Protein AF-A0A1T0ARJ2-F1 (afdb_monomer_lite)

Organism: NCBI:txid123822

Structure (mmCIF, N/CA/C/O backbone):
data_AF-A0A1T0ARJ2-F1
#
_entry.id   AF-A0A1T0ARJ2-F1
#
loop_
_atom_site.group_PDB
_atom_site.id
_atom_site.type_symbol
_atom_site.label_atom_id
_atom_site.label_alt_id
_atom_site.label_comp_id
_atom_site.label_asym_id
_atom_site.label_entity_id
_atom_site.label_seq_id
_atom_site.pdbx_PDB_ins_code
_atom_site.Cartn_x
_atom_site.Cartn_y
_atom_site.Cartn_z
_atom_site.occupancy
_atom_site.B_iso_or_equiv
_atom_site.auth_seq_id
_atom_site.auth_comp_id
_atom_site.auth_asym_id
_atom_site.auth_atom_id
_atom_site.pdbx_PDB_model_num
ATOM 1 N N . MET A 1 1 ? -7.371 -14.165 6.120 1.00 88.38 1 MET A N 1
ATOM 2 C CA . MET A 1 1 ? -6.245 -13.367 6.643 1.00 88.38 1 MET A CA 1
ATOM 3 C C . MET A 1 1 ? -6.712 -12.454 7.774 1.00 88.38 1 MET A C 1
ATOM 5 O O . MET A 1 1 ? -7.753 -11.826 7.640 1.00 88.38 1 MET A O 1
ATOM 9 N N . ASN A 1 2 ? -5.953 -12.358 8.868 1.00 93.06 2 ASN A N 1
ATOM 10 C CA . ASN A 1 2 ? -6.195 -11.355 9.908 1.00 93.06 2 ASN A CA 1
ATOM 11 C C . ASN A 1 2 ? -4.862 -10.701 10.294 1.00 93.06 2 ASN A C 1
ATOM 13 O O . ASN A 1 2 ? -3.964 -11.398 10.762 1.00 93.06 2 ASN A O 1
ATOM 17 N N . ILE A 1 3 ? -4.723 -9.401 10.040 1.00 95.25 3 ILE A N 1
ATOM 18 C CA . ILE A 1 3 ? -3.512 -8.618 10.325 1.00 95.25 3 ILE A CA 1
ATOM 19 C C . ILE A 1 3 ? -3.897 -7.465 11.249 1.00 95.25 3 ILE A C 1
ATOM 21 O O . ILE A 1 3 ? -4.894 -6.790 10.995 1.00 95.25 3 ILE A O 1
ATOM 25 N N . ASN A 1 4 ? -3.102 -7.239 12.297 1.00 97.62 4 ASN A N 1
ATOM 26 C CA . ASN A 1 4 ? -3.228 -6.084 13.180 1.00 97.62 4 ASN A CA 1
ATOM 27 C C . ASN A 1 4 ? -1.861 -5.409 13.353 1.00 97.62 4 ASN A C 1
ATOM 29 O O . ASN A 1 4 ? -0.914 -6.038 13.828 1.00 97.62 4 ASN A O 1
ATOM 33 N N . VAL A 1 5 ? -1.775 -4.140 12.961 1.00 98.06 5 VAL A N 1
ATOM 34 C CA . VAL A 1 5 ? -0.593 -3.291 13.112 1.00 98.06 5 VAL A CA 1
ATOM 35 C C . VAL A 1 5 ? -0.970 -2.068 13.945 1.00 98.06 5 VAL A C 1
ATOM 37 O O . VAL A 1 5 ? -1.820 -1.278 13.561 1.00 98.06 5 VAL A O 1
ATOM 40 N N . GLN A 1 6 ? -0.315 -1.860 15.087 1.00 97.50 6 GLN A N 1
ATOM 41 C CA . GLN A 1 6 ? -0.663 -0.727 15.956 1.00 97.50 6 GLN A CA 1
ATOM 42 C C . GLN A 1 6 ? -0.311 0.640 15.353 1.00 97.50 6 GLN A C 1
ATOM 44 O O . GLN A 1 6 ? -0.950 1.632 15.682 1.00 97.50 6 GLN A O 1
ATOM 49 N N . GLY A 1 7 ? 0.725 0.703 14.515 1.00 97.38 7 GLY A N 1
ATOM 50 C CA . GLY A 1 7 ? 1.245 1.942 13.935 1.00 97.38 7 GLY A CA 1
ATOM 51 C C . GLY A 1 7 ? 0.866 2.136 12.468 1.00 97.38 7 GLY A C 1
ATOM 52 O O . GLY A 1 7 ? -0.180 1.691 12.006 1.00 97.38 7 GLY A O 1
ATOM 53 N N . ASN A 1 8 ? 1.736 2.807 11.717 1.00 98.06 8 ASN A N 1
ATOM 54 C CA . ASN A 1 8 ? 1.567 2.971 10.277 1.00 98.06 8 ASN A CA 1
ATOM 55 C C . ASN A 1 8 ?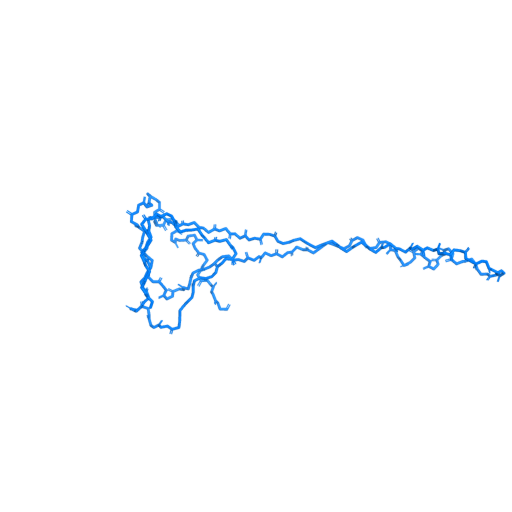 2.015 1.713 9.521 1.00 98.06 8 ASN A C 1
ATOM 57 O O . ASN A 1 8 ? 3.129 1.231 9.733 1.00 98.06 8 ASN A O 1
ATOM 61 N N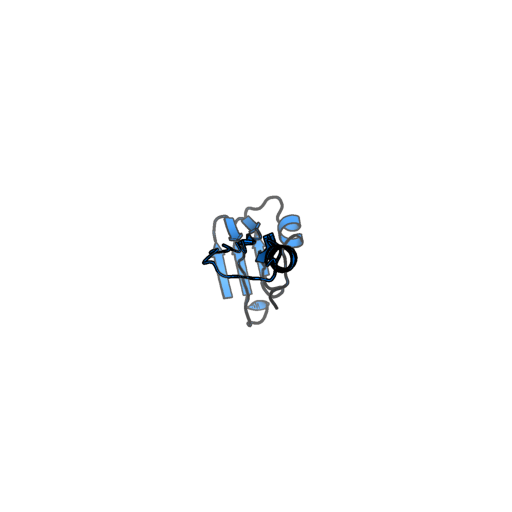 . THR A 1 9 ? 1.194 1.249 8.583 1.00 98.31 9 THR A N 1
ATOM 62 C CA . THR A 1 9 ? 1.641 0.323 7.540 1.00 98.31 9 THR A CA 1
ATOM 63 C C . THR A 1 9 ? 2.022 1.126 6.301 1.00 98.31 9 THR A C 1
ATOM 65 O O . THR A 1 9 ? 1.211 1.888 5.777 1.00 98.31 9 THR A O 1
ATOM 68 N N . HIS A 1 10 ? 3.252 0.956 5.818 1.00 98.19 10 HIS A N 1
ATOM 69 C CA . HIS A 1 10 ? 3.728 1.578 4.584 1.00 98.19 10 HIS A CA 1
ATOM 70 C C . HIS A 1 10 ? 3.950 0.512 3.510 1.00 98.19 10 HIS A C 1
ATOM 72 O O . HIS A 1 10 ? 4.699 -0.438 3.738 1.00 98.19 10 HIS A O 1
ATOM 78 N N . LEU A 1 11 ? 3.303 0.665 2.356 1.00 98.00 11 LEU A N 1
ATOM 79 C CA . LEU A 1 11 ? 3.510 -0.185 1.186 1.00 98.00 11 LEU A CA 1
ATOM 80 C C . LEU A 1 11 ? 4.293 0.597 0.136 1.00 98.00 11 LEU A C 1
ATOM 82 O O . LEU A 1 11 ? 3.824 1.635 -0.323 1.00 98.00 11 LEU A O 1
ATOM 86 N N . GLU A 1 12 ? 5.464 0.095 -0.247 1.00 97.94 12 GLU A N 1
ATOM 87 C CA . GLU A 1 12 ? 6.298 0.682 -1.297 1.00 97.94 12 GLU A CA 1
ATOM 88 C C . GLU A 1 12 ? 6.541 -0.358 -2.397 1.00 97.94 12 GLU A C 1
ATOM 90 O O . GLU A 1 12 ? 7.180 -1.380 -2.157 1.00 97.94 12 GLU A O 1
ATOM 95 N N . GLY A 1 13 ? 5.954 -0.140 -3.579 1.00 96.88 13 GLY A N 1
ATOM 96 C CA . GLY A 1 13 ? 5.877 -1.130 -4.661 1.00 96.88 13 GLY A CA 1
ATOM 97 C C . GLY A 1 13 ? 5.315 -2.498 -4.240 1.00 96.88 13 GLY A C 1
ATOM 98 O O . GLY A 1 13 ? 5.701 -3.513 -4.817 1.00 96.88 13 GLY A O 1
ATOM 99 N N . ALA A 1 14 ? 4.471 -2.546 -3.202 1.00 97.38 14 ALA A N 1
ATOM 100 C CA . ALA A 1 14 ? 4.068 -3.783 -2.533 1.00 97.38 14 ALA A CA 1
ATOM 101 C C . ALA A 1 14 ? 2.562 -4.052 -2.637 1.00 97.38 14 ALA A C 1
ATOM 103 O O . ALA A 1 14 ? 1.740 -3.134 -2.618 1.00 97.38 14 ALA A O 1
ATOM 104 N N . ILE A 1 15 ? 2.199 -5.337 -2.689 1.00 97.31 15 ILE A N 1
ATOM 105 C CA . ILE A 1 15 ? 0.811 -5.787 -2.835 1.00 97.31 15 ILE A CA 1
ATOM 106 C C . ILE A 1 15 ? 0.373 -6.605 -1.618 1.00 97.31 15 ILE A C 1
ATOM 108 O O . ILE A 1 15 ? 1.038 -7.568 -1.236 1.00 97.31 15 ILE A O 1
ATOM 112 N N . ILE A 1 16 ? -0.792 -6.273 -1.054 1.00 96.56 16 ILE A N 1
ATOM 113 C CA . ILE A 1 16 ? -1.521 -7.144 -0.119 1.00 96.56 16 ILE A CA 1
ATOM 114 C C . ILE A 1 16 ? -2.711 -7.753 -0.860 1.00 96.56 16 ILE A C 1
ATOM 116 O O . ILE A 1 16 ? -3.657 -7.051 -1.212 1.00 96.56 16 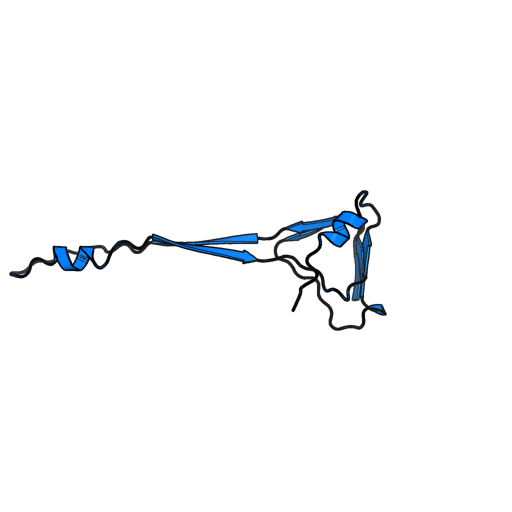ILE A O 1
ATOM 120 N N . ALA A 1 17 ? -2.699 -9.070 -1.052 1.00 95.69 17 ALA A N 1
ATOM 121 C CA . ALA A 1 17 ? -3.785 -9.798 -1.699 1.00 95.69 17 ALA A CA 1
ATOM 122 C C . ALA A 1 17 ? -4.151 -11.067 -0.923 1.00 95.69 17 ALA A C 1
ATOM 124 O O . ALA A 1 17 ? -3.332 -11.660 -0.217 1.00 95.69 17 ALA A O 1
ATOM 125 N N . SER A 1 18 ? -5.402 -11.501 -1.062 1.00 95.12 18 SER A N 1
ATOM 126 C CA . SER A 1 18 ? -5.871 -12.773 -0.518 1.00 95.12 18 SER A CA 1
ATOM 127 C C . SER A 1 18 ? -6.892 -13.411 -1.434 1.00 95.12 18 SER A C 1
ATOM 129 O O . SER A 1 18 ? -7.742 -12.718 -1.982 1.00 95.12 18 SER A O 1
ATOM 131 N N . GLN A 1 19 ? -6.853 -14.736 -1.539 1.00 94.56 19 GLN A N 1
ATOM 132 C CA . GLN A 1 19 ? -7.848 -15.511 -2.285 1.00 94.56 19 GLN A CA 1
ATOM 133 C C . GLN A 1 19 ? -9.055 -15.920 -1.427 1.00 94.56 19 GLN A C 1
ATOM 135 O O . GLN A 1 19 ? -10.014 -16.471 -1.952 1.00 94.56 19 GLN A O 1
ATOM 140 N N . ALA A 1 20 ? -9.020 -15.678 -0.111 1.00 95.06 20 ALA A N 1
ATOM 141 C CA . ALA A 1 20 ? -10.156 -15.962 0.761 1.00 95.06 20 ALA A CA 1
ATOM 142 C C . ALA A 1 20 ? -11.317 -14.981 0.517 1.00 95.06 20 ALA A C 1
ATOM 144 O O . ALA A 1 20 ? -11.104 -13.853 0.065 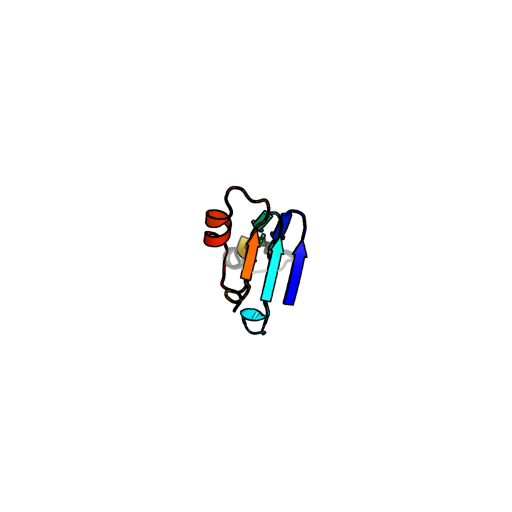1.00 95.06 20 ALA A O 1
ATOM 145 N N . GLU A 1 21 ? -12.528 -15.392 0.891 1.00 93.94 21 GLU A N 1
ATOM 146 C CA . GLU A 1 21 ? -13.717 -14.533 0.893 1.00 93.94 21 GLU A CA 1
ATOM 147 C C . GLU A 1 21 ? -13.520 -13.286 1.767 1.00 93.94 21 GLU A C 1
ATOM 149 O O . GLU A 1 21 ? -12.837 -13.338 2.796 1.00 93.94 21 GLU A O 1
ATOM 154 N N . SER A 1 22 ? -14.159 -12.168 1.401 1.00 92.50 22 SER A N 1
ATOM 155 C CA . SER A 1 22 ? -13.953 -10.865 2.059 1.00 92.50 22 SER A CA 1
ATOM 156 C C . SER A 1 22 ? -14.178 -10.907 3.574 1.00 92.50 22 SER A C 1
ATOM 158 O O . SER A 1 22 ? -13.422 -10.305 4.334 1.00 92.50 22 SER A O 1
ATOM 160 N N . GLN A 1 23 ? -15.163 -11.684 4.038 1.00 93.50 23 GLN A N 1
ATOM 161 C CA . GLN A 1 23 ? -15.467 -11.864 5.466 1.00 93.50 23 GLN A CA 1
ATOM 162 C C . GLN A 1 23 ? -14.300 -12.447 6.284 1.00 93.50 23 GLN A C 1
ATOM 164 O O . GLN A 1 23 ? -14.268 -12.322 7.506 1.00 93.50 23 GLN A O 1
ATOM 169 N N . HIS A 1 24 ? -13.334 -13.080 5.618 1.00 95.31 24 HIS A N 1
ATOM 170 C CA . HIS A 1 24 ? -12.150 -13.660 6.238 1.00 95.31 24 HIS A CA 1
ATOM 171 C C . HIS A 1 24 ? -10.891 -12.827 6.019 1.00 95.31 24 HIS A C 1
ATOM 173 O O . HIS A 1 24 ? -9.822 -13.292 6.400 1.00 95.31 24 HIS A O 1
ATOM 179 N N . ASN A 1 25 ? -10.979 -11.631 5.432 1.00 96.88 25 ASN A N 1
ATOM 180 C CA . ASN A 1 25 ? -9.835 -10.761 5.168 1.00 96.88 25 ASN A CA 1
ATOM 181 C C . ASN A 1 25 ? -9.973 -9.445 5.919 1.00 96.88 25 ASN A C 1
ATOM 183 O O . ASN A 1 25 ? -10.481 -8.463 5.381 1.00 96.88 25 ASN A O 1
ATOM 187 N N . ARG A 1 26 ? -9.501 -9.434 7.165 1.00 97.19 26 ARG A N 1
ATOM 188 C CA . ARG A 1 26 ? -9.475 -8.237 8.004 1.00 97.19 26 ARG A CA 1
ATOM 189 C C . ARG A 1 26 ? -8.047 -7.724 8.132 1.00 97.19 26 ARG A C 1
ATOM 191 O O . ARG A 1 26 ? -7.139 -8.479 8.479 1.00 97.19 26 ARG A O 1
ATOM 198 N N . PHE A 1 27 ? -7.866 -6.443 7.853 1.00 97.69 27 PHE A N 1
ATOM 199 C CA . PHE A 1 27 ? -6.601 -5.747 8.010 1.00 97.69 27 PHE A CA 1
ATOM 200 C C . PHE A 1 27 ? -6.824 -4.485 8.843 1.00 97.69 27 PHE A C 1
ATOM 202 O O . PHE A 1 27 ? -7.435 -3.523 8.392 1.00 97.69 27 PHE A O 1
ATOM 209 N N . GLU A 1 28 ? -6.352 -4.506 10.082 1.00 98.38 28 GLU A N 1
ATOM 210 C CA . GLU A 1 28 ? -6.392 -3.367 10.993 1.00 98.38 28 GLU A CA 1
ATOM 211 C C . GLU A 1 28 ? -4.999 -2.736 11.074 1.00 98.38 28 GLU A C 1
ATOM 213 O O . GLU A 1 28 ? -4.008 -3.439 11.282 1.00 98.38 28 GLU A O 1
ATOM 218 N N . THR A 1 29 ? -4.912 -1.419 10.893 1.00 98.56 29 THR A N 1
ATOM 219 C CA . THR A 1 29 ? -3.666 -0.658 11.042 1.00 98.56 29 THR A CA 1
ATOM 220 C C . 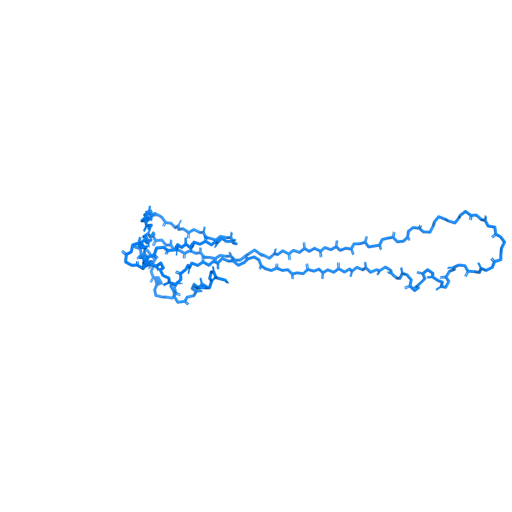THR A 1 29 ? -3.942 0.704 11.683 1.00 98.56 29 THR A C 1
ATOM 222 O O . THR A 1 29 ? -5.058 1.210 11.598 1.00 98.56 29 THR A O 1
ATOM 225 N N . GLY A 1 30 ? -2.961 1.319 12.342 1.00 98.62 30 GLY A N 1
ATOM 226 C CA . GLY A 1 30 ? -3.077 2.685 12.866 1.00 98.62 30 GLY A CA 1
ATOM 227 C C . GLY A 1 30 ? -3.315 3.688 11.741 1.00 98.62 30 GLY A C 1
ATOM 228 O O . GLY A 1 30 ? -4.380 4.297 11.648 1.00 98.62 30 GLY A O 1
ATOM 229 N N . ALA A 1 31 ? -2.339 3.787 10.845 1.00 98.31 31 ALA A N 1
ATOM 230 C CA . ALA A 1 31 ? -2.431 4.528 9.590 1.00 98.31 31 ALA A CA 1
ATOM 231 C C . ALA A 1 31 ? -1.975 3.650 8.419 1.00 98.31 31 ALA A C 1
ATOM 233 O O . ALA A 1 31 ? -1.406 2.569 8.628 1.00 98.31 31 ALA A O 1
ATOM 234 N N . LEU A 1 32 ? -2.247 4.100 7.197 1.00 98.31 32 LEU A N 1
ATOM 235 C CA . LEU A 1 32 ? -1.849 3.413 5.977 1.00 98.31 32 LEU A CA 1
ATOM 236 C C . LEU A 1 32 ? -1.316 4.421 4.964 1.00 98.31 32 LEU A C 1
ATOM 238 O O . LEU A 1 32 ? -1.927 5.452 4.711 1.00 98.31 32 LEU A O 1
ATOM 242 N N . SER A 1 33 ? -0.184 4.095 4.357 1.00 98.00 33 SER A N 1
ATOM 243 C CA . SER A 1 33 ? 0.413 4.894 3.290 1.00 98.00 33 SER A CA 1
ATOM 244 C C . SER A 1 33 ? 0.919 3.985 2.181 1.00 98.00 33 SER A C 1
ATOM 246 O O . SER A 1 33 ? 1.441 2.900 2.439 1.00 98.00 33 SER A O 1
ATOM 248 N N . THR A 1 34 ? 0.772 4.436 0.941 1.00 97.88 34 THR A N 1
ATOM 249 C CA . THR A 1 34 ? 1.232 3.715 -0.245 1.00 97.88 34 THR A CA 1
ATOM 250 C C . THR A 1 34 ? 2.149 4.602 -1.063 1.00 97.88 34 THR A C 1
ATOM 252 O O . THR A 1 34 ? 1.891 5.796 -1.219 1.00 97.88 34 THR A O 1
ATOM 255 N N . LYS A 1 35 ? 3.200 4.012 -1.611 1.00 97.75 35 LYS A N 1
ATOM 256 C CA . LYS A 1 35 ? 4.125 4.661 -2.524 1.00 97.75 35 LYS A CA 1
ATOM 257 C C . LYS A 1 35 ? 4.460 3.706 -3.660 1.00 97.75 35 LYS A C 1
ATOM 259 O O . LYS A 1 35 ? 4.635 2.506 -3.453 1.00 97.75 35 LYS A O 1
ATOM 264 N N . ASP A 1 36 ? 4.530 4.242 -4.862 1.00 97.38 36 ASP A N 1
ATOM 265 C CA . ASP A 1 36 ? 5.001 3.495 -6.017 1.00 97.38 36 ASP A CA 1
ATOM 266 C C . ASP A 1 36 ? 6.518 3.651 -6.161 1.00 97.38 36 ASP A C 1
ATOM 268 O O . ASP A 1 36 ? 7.099 4.647 -5.719 1.00 97.38 36 ASP A O 1
ATOM 272 N N . ILE A 1 37 ? 7.161 2.668 -6.785 1.00 97.81 37 ILE A N 1
ATOM 273 C CA . ILE A 1 37 ? 8.590 2.721 -7.097 1.00 97.81 37 ILE A CA 1
ATOM 274 C C . ILE A 1 37 ? 8.745 3.085 -8.568 1.00 97.81 37 ILE A C 1
ATOM 276 O O . ILE A 1 37 ? 8.315 2.338 -9.444 1.00 97.81 37 ILE A O 1
ATOM 280 N N . GLU A 1 38 ? 9.396 4.212 -8.833 1.00 96.75 38 GLU A N 1
ATOM 281 C CA . GLU A 1 38 ? 9.799 4.598 -10.183 1.00 96.75 38 GLU A CA 1
ATOM 282 C C . GLU A 1 38 ? 11.113 3.896 -10.547 1.00 96.75 38 GLU A C 1
ATOM 284 O O . GLU A 1 38 ? 12.144 4.102 -9.905 1.00 96.75 38 GLU A O 1
ATOM 289 N N . ASN A 1 39 ? 11.079 3.061 -11.580 1.00 93.69 39 ASN A N 1
ATOM 290 C CA . ASN A 1 39 ? 12.233 2.349 -12.113 1.00 93.69 39 ASN A CA 1
ATOM 291 C C . ASN A 1 39 ? 12.743 3.054 -13.370 1.00 93.69 39 ASN A C 1
ATOM 293 O O . ASN A 1 39 ? 11.965 3.467 -14.232 1.00 93.69 39 ASN A O 1
ATOM 297 N N . TYR A 1 40 ? 14.064 3.123 -13.495 1.00 93.75 40 TYR A N 1
ATOM 298 C CA . TYR A 1 40 ? 14.755 3.744 -14.617 1.00 93.75 40 TYR A CA 1
ATOM 299 C C . TYR A 1 40 ? 15.835 2.808 -15.159 1.00 93.75 40 TYR A C 1
ATOM 301 O O . TYR A 1 40 ? 16.606 2.235 -14.388 1.00 93.75 40 TYR A O 1
ATOM 309 N N . SER A 1 41 ? 15.911 2.682 -16.480 1.00 85.94 41 SER A N 1
ATOM 310 C CA . SER A 1 41 ? 16.953 1.938 -17.186 1.00 85.94 41 SER A CA 1
ATOM 311 C C . SER A 1 41 ? 17.534 2.811 -18.292 1.00 85.94 41 SER A C 1
ATOM 313 O O . SER A 1 41 ? 16.784 3.436 -19.031 1.00 85.94 41 SER A O 1
ATOM 315 N N . GLU A 1 42 ? 18.859 2.856 -18.422 1.00 83.62 42 GLU A N 1
ATOM 316 C CA . GLU A 1 42 ? 19.551 3.613 -19.471 1.00 83.62 42 GLU A CA 1
ATOM 317 C C . GLU A 1 42 ? 20.511 2.684 -20.223 1.00 83.62 42 GLU A C 1
ATOM 319 O O . GLU A 1 42 ? 21.444 2.123 -19.640 1.00 83.62 42 GLU A O 1
ATOM 324 N N . LEU A 1 43 ? 20.310 2.533 -21.531 1.00 67.88 43 LEU A N 1
ATOM 325 C CA . LEU A 1 43 ? 21.190 1.778 -22.410 1.00 67.88 43 LEU A CA 1
ATOM 326 C C . LEU A 1 43 ? 22.167 2.739 -23.096 1.00 67.88 43 LEU A C 1
ATOM 328 O O . LEU A 1 43 ? 21.782 3.543 -23.945 1.00 67.88 43 LEU A O 1
ATOM 332 N N . LYS A 1 44 ? 23.456 2.629 -22.755 1.00 63.50 44 LYS A N 1
ATOM 333 C CA . LYS A 1 44 ? 24.537 3.371 -23.424 1.00 63.50 44 LYS A CA 1
ATOM 334 C C . LYS A 1 44 ? 25.250 2.472 -24.416 1.00 63.50 44 LYS A C 1
ATOM 336 O O . LYS A 1 44 ? 26.170 1.739 -24.055 1.00 63.50 44 LYS A O 1
ATOM 341 N N . THR A 1 45 ? 24.867 2.566 -25.685 1.00 57.88 45 THR A N 1
ATOM 342 C CA . THR A 1 45 ? 25.628 1.936 -26.769 1.00 57.88 45 THR A CA 1
ATOM 343 C C . THR A 1 45 ? 26.816 2.831 -27.135 1.00 57.88 45 THR A C 1
ATOM 345 O O . THR A 1 45 ? 26.663 3.953 -27.616 1.00 57.88 45 THR A O 1
ATOM 348 N N . LYS A 1 46 ? 28.036 2.366 -26.843 1.00 55.06 46 LYS A N 1
ATOM 349 C CA . LYS A 1 46 ? 29.275 3.022 -27.282 1.00 55.06 46 LYS A CA 1
ATOM 350 C C . LYS A 1 46 ? 29.908 2.182 -28.387 1.00 55.06 46 LYS A C 1
ATOM 352 O O . LYS A 1 46 ? 30.521 1.158 -28.105 1.00 55.06 46 LYS A O 1
ATOM 357 N N . SER A 1 47 ? 29.780 2.618 -29.639 1.00 55.09 47 SER A N 1
ATOM 358 C CA . SER A 1 47 ? 30.554 2.061 -30.749 1.00 55.09 47 SER A CA 1
ATOM 359 C C . SER A 1 47 ? 32.005 2.543 -30.636 1.00 55.09 47 SER A C 1
ATOM 361 O O . SER A 1 47 ? 32.313 3.688 -30.966 1.00 55.09 47 SER A O 1
ATOM 363 N N . VAL A 1 48 ? 32.907 1.693 -30.144 1.00 50.06 48 VAL A N 1
ATOM 364 C CA . VAL A 1 48 ? 34.352 1.954 -30.216 1.00 50.06 48 VAL A CA 1
ATOM 365 C C . VAL A 1 48 ? 34.848 1.416 -31.553 1.00 50.06 48 VAL A C 1
ATOM 367 O O . VAL A 1 48 ? 34.976 0.208 -31.737 1.00 50.06 48 VAL A O 1
ATOM 370 N N . ALA A 1 49 ? 35.104 2.312 -32.505 1.00 51.62 49 ALA A N 1
ATOM 371 C CA . ALA A 1 49 ? 35.792 1.959 -33.738 1.00 51.62 49 ALA A CA 1
ATOM 372 C C . ALA A 1 49 ? 37.268 1.690 -33.417 1.00 51.62 49 ALA A C 1
ATOM 374 O O . ALA A 1 49 ? 38.032 2.624 -33.179 1.00 51.62 49 ALA A O 1
ATOM 375 N N . ILE A 1 50 ? 37.685 0.425 -33.393 1.00 47.16 50 ILE A N 1
ATOM 376 C CA . ILE A 1 50 ? 39.111 0.088 -33.407 1.00 47.16 50 ILE A CA 1
ATOM 377 C C . ILE A 1 50 ? 39.551 0.176 -34.870 1.00 47.16 50 ILE A C 1
ATOM 379 O O . ILE A 1 50 ? 39.312 -0.737 -35.657 1.00 47.16 50 ILE A O 1
ATOM 383 N N . SER A 1 51 ? 40.151 1.300 -35.262 1.00 49.34 51 SER A N 1
ATOM 384 C CA . SER A 1 51 ? 40.737 1.474 -36.592 1.00 49.34 51 SER A CA 1
ATOM 385 C C . SER A 1 51 ? 42.048 0.680 -36.699 1.00 49.34 51 SER A C 1
ATOM 387 O O . SER A 1 51 ? 43.133 1.225 -36.504 1.00 49.34 51 SER A O 1
ATOM 389 N N . GLY A 1 52 ? 41.946 -0.621 -36.977 1.00 42.34 52 GLY A N 1
ATOM 390 C CA . GLY A 1 52 ? 43.042 -1.449 -37.491 1.00 42.34 52 GLY A CA 1
ATOM 391 C C . GLY A 1 52 ? 43.033 -1.389 -39.018 1.00 42.34 52 GLY A C 1
ATOM 392 O O . GLY A 1 52 ? 42.034 -1.741 -39.635 1.00 42.34 52 GLY A O 1
ATOM 393 N N . GLY A 1 53 ? 44.095 -0.845 -39.616 1.00 47.22 53 GLY A N 1
ATOM 394 C CA . GLY A 1 53 ? 44.105 -0.392 -41.010 1.00 47.22 53 GLY A CA 1
ATOM 395 C C . GLY A 1 53 ? 43.949 -1.466 -42.093 1.00 47.22 53 GLY A C 1
ATOM 396 O O . GLY A 1 53 ? 44.289 -2.622 -41.889 1.00 47.22 53 GLY A O 1
ATOM 397 N N . SER A 1 54 ? 43.485 -1.034 -43.271 1.00 47.47 54 SER A N 1
ATOM 398 C CA . SER A 1 54 ? 44.009 -1.370 -44.608 1.00 47.47 54 SER A CA 1
ATOM 399 C C . SER A 1 54 ? 43.026 -0.875 -45.679 1.00 47.47 54 SER A C 1
ATOM 401 O O . SER A 1 54 ? 41.852 -1.213 -45.644 1.00 47.47 54 SER A O 1
ATOM 403 N N . SER A 1 55 ? 43.538 -0.057 -46.600 1.00 49.91 55 SER A N 1
ATOM 404 C CA . SER A 1 55 ? 43.128 0.099 -48.004 1.00 49.91 55 SER A CA 1
ATOM 405 C C . SER A 1 55 ? 41.630 0.052 -48.377 1.00 49.91 55 SER A C 1
ATOM 407 O O . SER A 1 55 ? 41.044 -1.014 -48.516 1.00 49.91 55 SER A O 1
ATOM 409 N N . GLY A 1 56 ? 41.081 1.225 -48.722 1.00 51.81 56 GLY A N 1
ATOM 410 C CA . GLY A 1 56 ? 39.915 1.371 -49.604 1.00 51.81 56 GLY A CA 1
ATOM 411 C C . GLY A 1 56 ? 38.549 1.155 -48.945 1.00 51.81 56 GLY A C 1
ATOM 412 O O . GLY A 1 56 ? 38.297 0.129 -48.338 1.00 51.81 56 GLY A O 1
ATOM 413 N N . ILE A 1 57 ? 37.633 2.104 -49.172 1.00 54.00 57 ILE A N 1
ATOM 414 C CA . ILE A 1 57 ? 36.284 2.244 -48.582 1.00 54.00 57 ILE A CA 1
ATOM 415 C C . ILE A 1 57 ? 36.322 2.990 -47.241 1.00 54.00 57 ILE A C 1
ATOM 417 O O . ILE A 1 57 ? 36.726 2.460 -46.216 1.00 54.00 57 ILE A O 1
ATOM 421 N N . ASN A 1 58 ? 35.881 4.254 -47.262 1.00 48.94 58 ASN A N 1
ATOM 422 C CA . ASN A 1 58 ? 35.737 5.107 -46.080 1.00 48.94 58 ASN A CA 1
ATOM 423 C C . ASN A 1 58 ? 34.667 4.515 -45.135 1.00 48.94 58 ASN A C 1
ATOM 425 O O . ASN A 1 58 ? 33.480 4.658 -45.429 1.00 48.94 58 ASN A O 1
ATOM 429 N N . PRO A 1 59 ? 35.027 3.902 -43.990 1.00 49.28 59 PRO A N 1
ATOM 430 C CA . PRO A 1 59 ? 34.066 3.241 -43.096 1.00 49.28 59 PRO A CA 1
ATOM 431 C C . PRO A 1 59 ? 33.247 4.241 -42.260 1.00 49.28 59 PRO A C 1
ATOM 433 O O . PRO A 1 59 ? 32.322 3.862 -41.544 1.00 49.28 59 PRO A O 1
ATOM 436 N N . MET A 1 60 ? 33.594 5.530 -42.340 1.00 53.41 60 MET A N 1
ATOM 437 C CA . MET A 1 60 ? 33.048 6.605 -41.509 1.00 53.41 60 MET A CA 1
ATOM 438 C C . MET A 1 60 ? 31.546 6.840 -41.716 1.00 53.41 60 MET A C 1
ATOM 440 O O . MET A 1 60 ? 30.854 7.193 -40.767 1.00 53.41 60 MET A O 1
ATOM 444 N N . SER A 1 61 ? 31.014 6.622 -42.923 1.00 51.16 61 SER A N 1
ATOM 445 C CA . SER A 1 61 ? 29.589 6.853 -43.208 1.00 51.16 61 SER A CA 1
ATOM 446 C C . SER A 1 61 ? 28.677 5.741 -42.680 1.00 51.16 61 SER A C 1
ATOM 448 O O . SER A 1 61 ? 27.543 6.015 -42.295 1.00 51.16 61 SER A O 1
ATOM 450 N N . ALA A 1 62 ? 29.169 4.500 -42.606 1.00 49.56 62 ALA A N 1
ATOM 451 C CA . ALA A 1 62 ? 28.415 3.371 -42.060 1.00 49.56 62 ALA A CA 1
ATOM 452 C C . ALA A 1 62 ? 28.336 3.411 -40.523 1.00 49.56 62 ALA A C 1
ATOM 454 O O . ALA A 1 62 ? 27.367 2.925 -39.944 1.00 49.56 62 ALA A O 1
ATOM 455 N N . LEU A 1 63 ? 29.318 4.036 -39.861 1.00 52.47 63 LEU A N 1
ATOM 456 C CA . LEU A 1 63 ? 29.339 4.180 -38.405 1.00 52.47 63 LEU A CA 1
ATOM 457 C C . LEU A 1 63 ? 28.383 5.264 -37.885 1.00 52.47 63 LEU A C 1
ATOM 459 O O . LEU A 1 63 ? 27.803 5.091 -36.820 1.00 52.47 63 LEU A O 1
ATOM 463 N N . SER A 1 64 ? 28.165 6.348 -38.639 1.00 50.41 64 SER A N 1
ATOM 464 C CA . SER A 1 64 ? 27.184 7.384 -38.269 1.00 50.41 64 SER A CA 1
ATOM 465 C C . SER A 1 64 ? 25.731 6.895 -38.310 1.00 50.41 64 SER A C 1
ATOM 467 O O . SER A 1 64 ? 24.898 7.441 -37.593 1.00 50.41 64 SER A O 1
ATOM 469 N N . LEU A 1 65 ? 25.421 5.871 -39.117 1.00 53.03 65 LEU A N 1
ATOM 470 C CA . LEU A 1 65 ? 24.102 5.218 -39.132 1.00 53.03 65 LEU A CA 1
ATOM 471 C C . LEU A 1 65 ? 23.930 4.214 -37.983 1.00 53.03 65 LEU A C 1
ATOM 473 O O . LEU A 1 65 ? 22.805 3.924 -37.583 1.00 53.03 65 LEU A O 1
ATOM 477 N N . LEU A 1 66 ? 25.033 3.729 -37.408 1.00 53.00 66 LEU A N 1
ATOM 478 C CA . LEU A 1 66 ? 25.064 2.897 -36.203 1.00 53.00 66 LEU A CA 1
ATOM 479 C C . LEU A 1 66 ? 25.054 3.774 -34.939 1.00 53.00 66 LEU A C 1
ATOM 481 O O . LEU A 1 66 ? 25.817 3.554 -33.999 1.00 53.00 66 LEU A O 1
ATOM 485 N N . GLY A 1 67 ? 24.233 4.827 -34.987 1.00 48.38 67 GLY A N 1
ATOM 486 C CA . GLY A 1 67 ? 24.252 5.958 -34.075 1.00 48.38 67 GLY A CA 1
ATOM 487 C C . GLY A 1 67 ? 24.240 5.546 -32.609 1.00 48.38 67 GLY A C 1
ATOM 488 O O . GLY A 1 67 ? 23.551 4.605 -32.217 1.00 48.38 67 GLY A O 1
ATOM 489 N N . ASN A 1 68 ? 24.991 6.298 -31.804 1.00 49.12 68 ASN A N 1
ATOM 490 C CA . ASN A 1 68 ? 24.900 6.311 -30.350 1.00 49.12 68 ASN A CA 1
ATOM 491 C C . ASN A 1 68 ? 23.432 6.439 -29.915 1.00 49.12 68 ASN A C 1
ATOM 493 O O . ASN A 1 68 ? 22.891 7.541 -29.819 1.00 49.12 68 ASN A O 1
ATOM 497 N N . LYS A 1 69 ? 22.785 5.309 -29.645 1.00 54.34 69 LYS A N 1
ATOM 498 C CA . LYS A 1 69 ? 21.466 5.262 -29.027 1.00 54.34 69 LYS A CA 1
ATOM 499 C C . LYS A 1 69 ? 21.680 5.341 -27.522 1.00 54.34 69 LYS A C 1
ATOM 501 O O . LYS A 1 69 ? 22.232 4.411 -26.930 1.00 54.34 69 LYS A O 1
ATOM 506 N N . ASN A 1 70 ? 21.307 6.483 -26.949 1.00 58.41 70 ASN A N 1
ATOM 507 C CA . ASN A 1 70 ? 20.993 6.598 -25.531 1.00 58.41 70 ASN A CA 1
ATOM 508 C C . ASN A 1 70 ? 19.491 6.321 -25.428 1.00 58.41 70 ASN A C 1
ATOM 510 O O . ASN A 1 70 ? 18.686 7.204 -25.717 1.00 58.41 70 ASN A O 1
ATOM 514 N N . GLU A 1 71 ? 19.124 5.078 -25.139 1.00 67.44 71 GLU A N 1
ATOM 515 C CA . GLU A 1 71 ? 17.726 4.702 -24.906 1.00 67.44 71 GLU A CA 1
ATOM 516 C C . GLU A 1 71 ? 17.496 4.671 -23.394 1.00 67.44 71 GLU A C 1
ATOM 518 O O . GLU A 1 71 ? 18.303 4.108 -22.654 1.00 67.44 71 GLU A O 1
ATOM 523 N N . SER A 1 72 ? 16.433 5.326 -22.931 1.00 77.12 72 SER A N 1
ATOM 524 C CA . SER A 1 72 ? 16.041 5.344 -21.525 1.00 77.12 72 SER A CA 1
ATOM 525 C C . SER A 1 72 ? 14.617 4.826 -21.381 1.00 77.12 72 SER A C 1
ATOM 527 O O . SER A 1 72 ? 13.712 5.350 -22.027 1.00 77.12 72 SER A O 1
ATOM 529 N N . GLU A 1 73 ? 14.422 3.836 -20.519 1.00 84.06 73 GLU A N 1
ATOM 530 C CA . GLU A 1 73 ? 13.131 3.214 -20.232 1.00 84.06 73 GLU A CA 1
ATOM 531 C C . GLU A 1 73 ? 12.707 3.532 -18.796 1.00 84.06 73 GLU A C 1
ATOM 533 O O . GLU A 1 73 ? 13.509 3.442 -17.860 1.00 84.06 73 GLU A O 1
ATOM 538 N N . HIS A 1 74 ? 11.434 3.883 -18.622 1.00 91.81 74 HIS A N 1
ATOM 539 C CA . HIS A 1 74 ? 10.828 4.185 -17.328 1.00 91.81 74 HIS A CA 1
ATOM 540 C C . HIS A 1 74 ? 9.660 3.236 -17.081 1.00 91.81 74 HIS A C 1
ATOM 542 O O . HIS A 1 74 ? 8.796 3.072 -17.941 1.00 91.81 74 HIS A O 1
ATOM 548 N N . THR A 1 75 ? 9.606 2.626 -15.901 1.00 94.75 75 THR A N 1
ATOM 549 C CA . THR A 1 75 ? 8.466 1.792 -15.490 1.00 94.75 75 THR A CA 1
ATOM 550 C C . THR A 1 75 ? 8.137 2.046 -14.030 1.00 94.75 75 THR A C 1
ATOM 552 O O . THR A 1 75 ? 9.013 2.417 -13.258 1.00 94.75 75 THR A O 1
ATOM 555 N N . THR A 1 76 ? 6.897 1.808 -13.619 1.00 96.12 76 THR A N 1
ATOM 556 C CA . THR A 1 76 ? 6.478 2.037 -12.233 1.00 96.12 76 THR A CA 1
ATOM 557 C C . THR A 1 76 ? 6.016 0.730 -11.596 1.00 96.12 76 THR A C 1
ATOM 559 O O . THR A 1 76 ? 5.090 0.090 -12.095 1.00 96.12 76 THR A O 1
ATOM 562 N N . THR A 1 77 ? 6.616 0.347 -10.469 1.00 96.00 77 THR A N 1
ATOM 563 C CA . THR A 1 77 ? 6.120 -0.751 -9.629 1.00 96.00 77 THR A CA 1
ATOM 564 C C . THR A 1 77 ? 5.079 -0.196 -8.665 1.00 96.00 77 THR A C 1
ATOM 566 O O . THR A 1 77 ? 5.402 0.609 -7.790 1.00 96.00 77 THR A O 1
ATOM 569 N N . LYS A 1 78 ? 3.822 -0.610 -8.835 1.00 96.88 78 LYS A N 1
ATOM 570 C CA . LYS A 1 78 ? 2.685 -0.083 -8.074 1.00 96.88 78 LYS A CA 1
ATOM 571 C C . LYS A 1 78 ? 2.522 -0.757 -6.716 1.00 96.88 78 LYS A C 1
ATOM 573 O O . LYS A 1 78 ? 2.731 -1.962 -6.589 1.00 96.88 78 LYS A O 1
ATOM 578 N N . SER A 1 79 ? 2.086 0.016 -5.727 1.00 98.19 79 SER A N 1
ATOM 579 C CA . SER A 1 79 ? 1.521 -0.530 -4.490 1.00 98.19 79 SER A CA 1
ATOM 580 C C . SER A 1 79 ? 0.015 -0.720 -4.620 1.00 98.19 79 SER A C 1
ATOM 582 O O . SER A 1 79 ? -0.659 0.115 -5.224 1.00 98.19 79 SER A O 1
ATOM 584 N N . ALA A 1 80 ? -0.530 -1.791 -4.041 1.00 97.75 80 ALA A N 1
ATOM 585 C CA . ALA A 1 80 ? -1.968 -2.058 -4.088 1.00 97.75 80 ALA A CA 1
ATOM 586 C C . ALA A 1 80 ? -2.467 -2.953 -2.943 1.00 97.75 80 ALA A C 1
ATOM 588 O O . ALA A 1 80 ? -1.722 -3.742 -2.359 1.00 97.75 80 ALA A O 1
ATOM 589 N N . ILE A 1 81 ? -3.761 -2.856 -2.630 1.00 97.81 81 ILE A N 1
ATOM 590 C CA . ILE A 1 81 ? -4.431 -3.730 -1.659 1.00 97.81 81 ILE A CA 1
ATOM 591 C C . ILE A 1 81 ? -5.720 -4.273 -2.262 1.00 97.81 81 ILE A C 1
ATOM 593 O O . ILE A 1 81 ? -6.590 -3.506 -2.671 1.00 97.81 81 ILE A O 1
ATOM 597 N N . GLY A 1 82 ? -5.881 -5.595 -2.244 1.00 97.19 82 GLY A N 1
ATOM 598 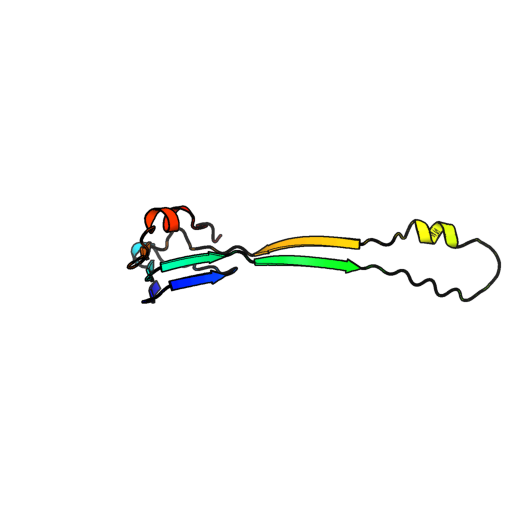C CA . GLY A 1 82 ? -7.010 -6.279 -2.867 1.00 97.19 82 GLY A CA 1
ATOM 599 C C . GLY A 1 82 ? -8.361 -5.702 -2.440 1.00 97.19 82 GLY A C 1
ATOM 600 O O . GLY A 1 82 ? -8.590 -5.370 -1.271 1.00 97.19 82 GLY A O 1
ATOM 601 N N . SER A 1 83 ? -9.287 -5.576 -3.389 1.00 95.88 83 SER A N 1
ATOM 602 C CA . SER A 1 83 ? -10.642 -5.061 -3.141 1.00 95.88 83 SER A CA 1
ATOM 603 C C . SER A 1 83 ? -11.430 -5.881 -2.107 1.00 95.88 83 SER A C 1
ATOM 605 O O . SER A 1 83 ? -12.282 -5.334 -1.413 1.00 95.88 83 SER A O 1
ATOM 607 N N . ASN A 1 84 ? -11.096 -7.164 -1.937 1.00 95.38 84 ASN A N 1
ATOM 608 C CA . ASN A 1 84 ? -11.693 -8.067 -0.950 1.00 95.38 84 ASN A CA 1
ATOM 609 C C . ASN A 1 84 ? -11.078 -7.973 0.460 1.00 95.38 84 ASN A C 1
ATOM 611 O O . ASN A 1 84 ? -11.477 -8.728 1.345 1.00 95.38 84 ASN A O 1
ATOM 615 N N . ILE A 1 85 ? -10.098 -7.095 0.688 1.00 97.31 85 ILE A N 1
ATOM 616 C CA . ILE A 1 85 ? -9.534 -6.847 2.019 1.00 97.31 85 ILE A CA 1
ATOM 617 C C . ILE A 1 85 ? -10.349 -5.753 2.721 1.00 97.31 85 ILE A C 1
ATOM 619 O O . ILE A 1 85 ? -10.464 -4.632 2.219 1.00 97.31 85 ILE A O 1
ATOM 623 N N . ASN A 1 86 ? -10.890 -6.067 3.900 1.00 97.12 86 ASN A N 1
ATOM 624 C CA . ASN A 1 86 ? -11.556 -5.104 4.773 1.00 97.12 86 ASN A CA 1
ATOM 625 C C . ASN A 1 86 ? -10.514 -4.388 5.632 1.00 97.12 86 ASN A C 1
ATOM 627 O O . ASN A 1 86 ? -9.920 -4.999 6.524 1.00 97.12 86 ASN A O 1
ATOM 631 N N . ILE A 1 87 ? -10.294 -3.106 5.348 1.00 97.94 87 ILE A N 1
ATOM 632 C CA . ILE A 1 87 ? -9.279 -2.286 6.008 1.00 97.94 87 ILE A CA 1
ATOM 633 C C . ILE A 1 87 ? -9.942 -1.441 7.097 1.00 97.94 87 ILE A C 1
ATOM 635 O O . ILE A 1 87 ? -10.946 -0.780 6.838 1.00 97.94 87 ILE A O 1
ATOM 639 N N . GLN A 1 88 ? -9.364 -1.434 8.295 1.00 97.94 88 GLN A N 1
ATOM 640 C CA . GLN A 1 88 ? -9.753 -0.549 9.388 1.00 97.94 88 GLN A CA 1
ATOM 641 C C . GLN A 1 88 ? -8.551 0.288 9.825 1.00 97.94 88 GLN A C 1
ATOM 643 O O . GLN A 1 88 ? -7.536 -0.261 10.251 1.00 97.94 88 GLN A O 1
ATOM 648 N N . LEU A 1 89 ? -8.680 1.612 9.716 1.00 98.38 89 LEU A N 1
ATOM 649 C CA . LEU A 1 89 ? -7.673 2.578 10.156 1.00 98.38 89 LEU A CA 1
ATOM 650 C C . LEU A 1 89 ? -8.066 3.100 11.541 1.00 98.38 89 LEU A C 1
ATOM 652 O O . LEU A 1 89 ? -9.167 3.622 11.704 1.00 98.38 89 LEU A O 1
ATOM 656 N N . THR A 1 90 ? -7.214 2.911 12.549 1.00 98.38 90 THR A N 1
ATOM 657 C CA . THR A 1 90 ? -7.564 3.211 13.953 1.00 98.38 90 THR A CA 1
ATOM 658 C C . THR A 1 90 ? -7.056 4.564 14.445 1.00 98.38 90 THR A C 1
ATOM 660 O O . THR A 1 90 ? -7.555 5.066 15.450 1.00 98.38 90 THR A O 1
ATOM 663 N N . GLN A 1 91 ? -6.079 5.160 13.760 1.00 98.19 91 GLN A N 1
ATOM 664 C CA . GLN A 1 91 ? -5.401 6.396 14.175 1.00 98.19 91 GLN A CA 1
ATOM 665 C C . GLN A 1 91 ? -5.282 7.434 13.047 1.00 98.19 91 GLN A C 1
ATOM 667 O O . GLN A 1 91 ? -4.821 8.543 13.302 1.00 98.19 91 GLN A O 1
ATOM 672 N N . ASP A 1 92 ? -5.676 7.103 11.813 1.00 97.75 92 ASP A N 1
ATOM 673 C CA . ASP A 1 92 ? -5.591 8.017 10.671 1.00 97.75 92 ASP A CA 1
ATOM 674 C C . ASP A 1 92 ? -6.716 9.074 10.712 1.00 97.75 92 ASP A C 1
ATOM 676 O O . ASP A 1 92 ? -7.889 8.721 10.554 1.00 97.75 92 ASP A O 1
ATOM 680 N N . PRO A 1 93 ? -6.399 10.372 10.881 1.00 96.94 93 PRO A N 1
ATOM 681 C CA . PRO A 1 93 ? -7.405 11.432 10.893 1.00 96.94 93 PRO A CA 1
ATOM 682 C C . PRO A 1 93 ? -8.091 11.644 9.533 1.00 96.94 93 PRO A C 1
ATOM 684 O O . PRO A 1 93 ? -9.152 12.259 9.487 1.00 96.94 93 PRO A O 1
ATOM 687 N N . ASN A 1 94 ? -7.513 11.145 8.435 1.00 97.31 94 ASN A N 1
ATOM 688 C CA . ASN A 1 94 ? -8.040 11.270 7.073 1.00 97.31 94 ASN A CA 1
ATOM 689 C C . ASN A 1 94 ? -8.476 9.915 6.497 1.00 97.31 94 ASN A C 1
ATOM 691 O O . ASN A 1 94 ? -8.449 9.729 5.280 1.00 97.31 94 ASN A O 1
ATOM 695 N N . ALA A 1 95 ? -8.885 8.978 7.359 1.00 97.31 95 ALA A N 1
ATOM 696 C CA . ALA A 1 95 ? -9.125 7.585 6.996 1.00 97.31 95 ALA A CA 1
ATOM 697 C C . ALA A 1 95 ? -9.968 7.389 5.721 1.00 97.31 95 ALA A C 1
ATOM 699 O O . ALA A 1 95 ? -9.614 6.564 4.883 1.00 97.31 95 ALA A O 1
ATOM 700 N N . GLU A 1 96 ? -11.050 8.152 5.532 1.00 97.25 96 GLU A N 1
ATOM 701 C CA . GLU A 1 96 ? -11.886 8.048 4.325 1.00 97.25 96 GLU A CA 1
ATOM 702 C C . GLU A 1 96 ? -11.107 8.370 3.043 1.00 97.25 96 GLU A C 1
ATOM 704 O O . GLU A 1 96 ? -11.150 7.597 2.087 1.00 97.25 96 GLU A O 1
ATOM 709 N N . SER A 1 97 ? -10.358 9.475 3.040 1.00 97.62 97 SER A N 1
ATOM 710 C CA . SER A 1 97 ? -9.535 9.897 1.901 1.00 97.62 97 SER A CA 1
ATOM 711 C C . SER A 1 97 ? -8.412 8.896 1.635 1.00 97.62 97 SER A C 1
ATOM 713 O O . SER A 1 97 ? -8.216 8.469 0.495 1.00 97.62 97 SER A O 1
ATOM 715 N N . THR A 1 98 ? -7.735 8.436 2.696 1.00 97.56 98 THR A N 1
ATOM 716 C CA . THR A 1 98 ? -6.711 7.390 2.603 1.00 97.56 98 THR A CA 1
ATOM 717 C C . THR A 1 98 ? -7.277 6.154 1.911 1.00 97.56 98 THR A C 1
ATOM 719 O O . THR A 1 98 ? -6.715 5.714 0.912 1.00 97.56 98 THR A O 1
ATOM 722 N N . LEU A 1 99 ? -8.430 5.643 2.358 1.00 97.25 99 LEU A N 1
ATOM 723 C CA . LEU A 1 99 ? -9.068 4.456 1.778 1.00 97.25 99 LEU A CA 1
ATOM 724 C C . LEU A 1 99 ? -9.547 4.664 0.333 1.00 97.25 99 LEU A C 1
ATOM 726 O O . LEU A 1 99 ? -9.458 3.727 -0.462 1.00 97.25 99 LEU A O 1
ATOM 730 N N . GLN A 1 100 ? -10.031 5.861 -0.016 1.00 97.00 100 GLN A N 1
ATOM 731 C CA . GLN A 1 100 ? -10.440 6.210 -1.384 1.00 97.00 100 GLN A CA 1
ATOM 732 C C . GLN A 1 100 ? -9.253 6.307 -2.349 1.00 97.00 100 GLN A C 1
ATOM 734 O O . GLN A 1 100 ? -9.399 5.995 -3.528 1.00 97.00 100 GLN A O 1
ATOM 739 N N . SER A 1 101 ? -8.084 6.720 -1.855 1.00 96.06 101 SER A N 1
ATOM 740 C CA . SER A 1 101 ? -6.869 6.876 -2.664 1.00 96.06 101 SER A CA 1
ATOM 741 C C . SER A 1 101 ? -6.137 5.562 -2.960 1.00 96.06 101 SER A C 1
ATOM 743 O O . SER A 1 101 ? -5.246 5.534 -3.809 1.00 96.06 101 SER A O 1
ATOM 745 N N . LEU A 1 102 ? -6.493 4.469 -2.276 1.00 96.94 102 LEU A N 1
ATOM 746 C CA . LEU A 1 102 ? -5.817 3.186 -2.439 1.00 96.94 102 LEU A CA 1
ATOM 747 C C . LEU A 1 102 ? -6.040 2.608 -3.833 1.00 96.94 102 LEU A C 1
ATOM 749 O O . LEU A 1 102 ? -7.175 2.426 -4.275 1.00 96.94 102 LEU A O 1
ATOM 753 N N . ASN A 1 103 ? -4.954 2.172 -4.463 1.00 97.62 103 ASN A N 1
ATOM 754 C CA . ASN A 1 103 ? -5.064 1.266 -5.592 1.00 97.62 103 ASN A CA 1
ATOM 755 C C . ASN A 1 103 ? -5.634 -0.081 -5.111 1.00 97.62 103 ASN A C 1
ATOM 757 O O . ASN A 1 103 ? -5.037 -0.763 -4.271 1.00 97.62 103 ASN A O 1
ATOM 761 N N . ARG A 1 104 ? -6.810 -0.446 -5.632 1.00 96.69 104 ARG A N 1
ATOM 762 C CA . ARG A 1 104 ? -7.509 -1.701 -5.308 1.00 96.69 104 ARG A CA 1
ATOM 763 C C . ARG A 1 104 ? -7.332 -2.787 -6.364 1.00 96.69 104 ARG A C 1
ATOM 765 O O . ARG A 1 104 ? -7.941 -3.852 -6.238 1.00 96.69 104 ARG A O 1
ATOM 772 N N . ASP A 1 105 ? -6.520 -2.514 -7.381 1.00 93.88 105 ASP A N 1
ATOM 773 C CA . ASP A 1 105 ? -6.200 -3.462 -8.434 1.00 93.88 105 ASP A CA 1
ATOM 774 C C . ASP A 1 105 ? -4.968 -4.289 -8.064 1.00 93.88 105 ASP A C 1
ATOM 776 O O . ASP A 1 105 ? -3.862 -3.775 -7.900 1.00 93.88 105 ASP A O 1
ATOM 780 N N . THR A 1 106 ? -5.187 -5.586 -7.885 1.00 87.88 106 THR A N 1
ATOM 781 C CA . THR A 1 106 ? -4.146 -6.558 -7.534 1.00 87.88 106 THR A CA 1
ATOM 782 C C . THR A 1 106 ? -4.177 -7.772 -8.459 1.00 87.88 106 THR A C 1
ATOM 784 O O . THR A 1 106 ? -3.737 -8.847 -8.042 1.00 87.88 106 THR A O 1
ATOM 787 N N . LYS A 1 107 ? -4.794 -7.653 -9.639 1.00 75.75 107 LYS A N 1
ATOM 788 C CA . LYS A 1 107 ? -4.968 -8.751 -10.597 1.00 75.75 107 LYS A CA 1
ATOM 789 C C . LYS A 1 107 ? -4.256 -8.483 -11.914 1.00 75.75 107 LYS A C 1
ATOM 791 O O . LYS A 1 107 ? -4.048 -7.304 -12.252 1.00 75.75 107 LYS A O 1
#

Secondary structure (DSSP, 8-state):
-EEEEEEEEEEES-EE---S-GGG-EEEEEEEEEEPEEEEEEEE----------SSS-THHHHHHS---EEEEEEEE--EE-TT-EEEESS-TTHHHHHHHS-----

pLDDT: mean 83.95, std 19.62, range [42.34, 98.62]

Sequence (107 aa):
MNINVQGNTHLEGAIIASQAESQHNRFETGALSTKDIENYSELKTKSVAISGGSSGINPMSALSLLGNKNESEHTTTKSAIGSNINIQLTQDPNAESTLQSLNRDTK

Foldseek 3Di:
DAEAAAEEDEAELAEADDPDALVPAEYEYQHYYYHKDKDKDWDFDDDDDPCPDDDDDDCVVVVVVVPGDGDMDIDIRGYAYAPSHHYHHNNDPPVVVRVVPGHNDDD

Radius of gyration: 25.71 Å; chains: 1; bounding box: 60×27×66 Å